Protein AF-A0A9J6H5C5-F1 (afdb_monomer_lite)

Sequence (138 aa):
MIDTFQGLLGCLPQMKLSNFWSVISRPACVLFLNLALDDAPRVLLSITVLEDLTVKVHCQDVQLTTIDGIGVIPHKVNDIRCLTRLLDSVESLHGKVSSKQEDKIEGLLKLALSLLEDASNCELADVERLNAVHFLKE

Structure (mmCIF, N/CA/C/O backbone):
data_AF-A0A9J6H5C5-F1
#
_entry.id   AF-A0A9J6H5C5-F1
#
loop_
_atom_site.group_PDB
_atom_site.id
_atom_site.type_symbol
_atom_site.label_atom_id
_atom_site.label_alt_id
_atom_site.label_comp_id
_atom_site.label_asym_id
_atom_site.label_entity_id
_atom_site.label_seq_id
_atom_site.pdbx_PDB_ins_code
_atom_site.Cartn_x
_atom_site.Cartn_y
_atom_site.Cartn_z
_atom_site.occupancy
_atom_site.B_iso_or_equiv
_atom_site.auth_seq_id
_atom_site.auth_comp_id
_atom_site.auth_asym_id
_atom_site.auth_atom_id
_atom_site.pdbx_PDB_model_num
ATOM 1 N N . MET A 1 1 ? -3.825 -8.128 20.935 1.00 62.50 1 MET A N 1
ATOM 2 C CA . MET A 1 1 ? -5.132 -8.308 20.279 1.00 62.50 1 MET A CA 1
ATOM 3 C C . MET A 1 1 ? -5.812 -6.957 20.327 1.00 62.50 1 MET A C 1
ATOM 5 O O . MET A 1 1 ? -5.696 -6.291 21.350 1.00 62.50 1 MET A O 1
ATOM 9 N N . ILE A 1 2 ? -6.361 -6.503 19.210 1.00 77.00 2 ILE A N 1
ATOM 10 C CA . ILE A 1 2 ? -7.093 -5.245 19.113 1.00 77.00 2 ILE A CA 1
ATOM 11 C C . ILE A 1 2 ? -8.536 -5.625 18.845 1.00 77.00 2 ILE A C 1
ATOM 13 O O . ILE A 1 2 ? -8.865 -6.053 17.743 1.00 77.00 2 ILE A O 1
ATOM 17 N N . ASP A 1 3 ? -9.369 -5.458 19.863 1.00 77.62 3 ASP A N 1
ATOM 18 C CA . ASP A 1 3 ? -10.789 -5.806 19.786 1.00 77.62 3 ASP A CA 1
ATOM 19 C C . ASP A 1 3 ? -11.661 -4.568 19.526 1.00 77.62 3 ASP A C 1
ATOM 21 O O . ASP A 1 3 ? -12.854 -4.683 19.262 1.00 77.62 3 ASP A O 1
ATOM 25 N N . THR A 1 4 ? -11.072 -3.367 19.592 1.00 85.81 4 THR A N 1
ATOM 26 C CA . THR A 1 4 ? -11.766 -2.090 19.390 1.00 85.81 4 THR A CA 1
ATOM 27 C C . THR A 1 4 ? -10.897 -1.085 18.638 1.00 85.81 4 THR A C 1
ATOM 29 O O . THR A 1 4 ? -9.671 -1.079 18.762 1.00 85.81 4 THR A O 1
ATOM 32 N N . PHE A 1 5 ? -11.537 -0.168 17.911 1.00 85.94 5 PHE A N 1
ATOM 33 C CA . PHE A 1 5 ? -10.859 0.935 17.226 1.00 85.94 5 PHE A CA 1
ATOM 34 C C . PHE A 1 5 ? -10.089 1.854 18.187 1.00 85.94 5 PHE A C 1
ATOM 36 O O . PHE A 1 5 ? -8.990 2.300 17.878 1.00 85.94 5 PHE A O 1
ATOM 43 N N . GLN A 1 6 ? -10.600 2.075 19.400 1.00 84.88 6 GLN A N 1
ATOM 44 C CA . GLN A 1 6 ? -9.872 2.829 20.428 1.00 84.88 6 GLN A CA 1
ATOM 45 C C . GLN A 1 6 ? -8.600 2.102 20.882 1.00 84.88 6 GLN A C 1
ATOM 47 O O . GLN A 1 6 ? -7.563 2.735 21.079 1.00 84.88 6 GLN A O 1
ATOM 52 N N . GLY A 1 7 ? -8.645 0.768 20.972 1.00 83.50 7 GLY A N 1
ATOM 53 C CA . GLY A 1 7 ? -7.455 -0.051 21.200 1.00 83.50 7 GLY A CA 1
ATOM 54 C C . GLY A 1 7 ? -6.415 0.114 20.090 1.00 83.50 7 GLY A C 1
ATOM 55 O O . GLY A 1 7 ? -5.229 0.237 20.383 1.00 83.50 7 GLY A O 1
ATOM 56 N N . LEU A 1 8 ? -6.853 0.201 18.827 1.00 85.69 8 LEU A N 1
ATOM 57 C CA . LEU A 1 8 ? -5.968 0.499 17.697 1.00 85.69 8 LEU A CA 1
ATOM 58 C C . LEU A 1 8 ? -5.305 1.869 17.862 1.00 85.69 8 LEU A C 1
ATOM 60 O O . LEU A 1 8 ? -4.081 1.960 17.794 1.00 85.69 8 LEU A O 1
ATOM 64 N N . LEU A 1 9 ? -6.100 2.913 18.114 1.00 86.75 9 LEU A N 1
ATOM 65 C CA . LEU A 1 9 ? -5.606 4.280 18.290 1.00 86.75 9 LEU A CA 1
ATOM 66 C C . LEU A 1 9 ? -4.600 4.386 19.442 1.00 86.75 9 LEU A C 1
ATOM 68 O O . LEU A 1 9 ? -3.598 5.082 19.304 1.00 86.75 9 LEU A O 1
ATOM 72 N N . GLY A 1 10 ? -4.818 3.660 20.543 1.00 84.94 10 GLY A N 1
ATOM 73 C CA . GLY A 1 10 ? -3.878 3.596 21.666 1.00 84.94 10 GLY A CA 1
ATOM 74 C C . GLY A 1 10 ? -2.546 2.911 21.328 1.00 84.94 10 GLY A C 1
ATOM 75 O O . GLY A 1 10 ? -1.521 3.232 21.928 1.00 84.94 10 GLY A O 1
ATOM 76 N N . CYS A 1 11 ? -2.535 2.003 20.349 1.00 85.38 11 CYS A N 1
ATOM 77 C CA . CYS A 1 11 ? -1.327 1.320 19.885 1.00 85.38 11 CYS A CA 1
ATOM 78 C C . CYS A 1 11 ? -0.568 2.086 18.790 1.00 85.38 11 CYS A C 1
ATOM 80 O O . CYS A 1 11 ? 0.633 1.859 18.640 1.00 85.38 11 CYS A O 1
ATOM 82 N N . LEU A 1 12 ? -1.217 2.991 18.044 1.00 84.56 12 LEU A N 1
ATOM 83 C CA . LEU A 1 12 ? -0.576 3.735 16.948 1.00 84.56 12 LEU A CA 1
ATOM 84 C C . LEU A 1 12 ? 0.707 4.474 17.364 1.00 84.56 12 LEU A C 1
ATOM 86 O O . LEU A 1 12 ? 1.699 4.327 16.654 1.00 84.56 12 LEU A O 1
ATOM 90 N N . PRO A 1 13 ? 0.766 5.202 18.503 1.00 83.31 13 PRO A N 1
ATOM 91 C CA . PRO A 1 13 ? 1.986 5.908 18.905 1.00 83.31 13 PRO A CA 1
ATOM 92 C C . PRO A 1 13 ? 3.164 4.973 19.206 1.00 83.31 13 PRO A C 1
ATOM 94 O O . PRO A 1 13 ? 4.310 5.407 19.235 1.00 83.31 13 PRO A O 1
ATOM 97 N N . GLN A 1 14 ? 2.885 3.694 19.467 1.00 82.19 14 GLN A N 1
ATOM 98 C CA . GLN A 1 14 ? 3.893 2.677 19.763 1.00 82.19 14 GLN A CA 1
ATOM 99 C C . GLN A 1 14 ? 4.388 1.970 18.494 1.00 82.19 14 GLN A C 1
ATOM 101 O O . GLN A 1 14 ? 5.392 1.254 18.542 1.00 82.19 14 GLN A O 1
ATOM 106 N N . MET A 1 15 ? 3.704 2.149 17.358 1.00 81.31 15 MET A N 1
ATOM 107 C CA . MET A 1 15 ? 4.157 1.609 16.083 1.00 81.31 15 MET A CA 1
ATOM 108 C C . MET A 1 15 ? 5.364 2.404 15.594 1.00 81.31 15 MET A C 1
ATOM 110 O O . MET A 1 15 ? 5.300 3.615 15.394 1.00 81.31 15 MET A O 1
ATOM 114 N N . LYS A 1 16 ? 6.470 1.704 15.346 1.00 79.88 16 LYS A N 1
ATOM 115 C CA . LYS A 1 16 ? 7.607 2.266 14.618 1.00 79.88 16 LYS A CA 1
ATOM 116 C C . LYS A 1 16 ? 7.285 2.229 13.131 1.00 79.88 16 LYS A C 1
ATOM 118 O O . LYS A 1 16 ? 7.493 1.206 12.491 1.00 79.88 16 LYS A O 1
ATOM 123 N N .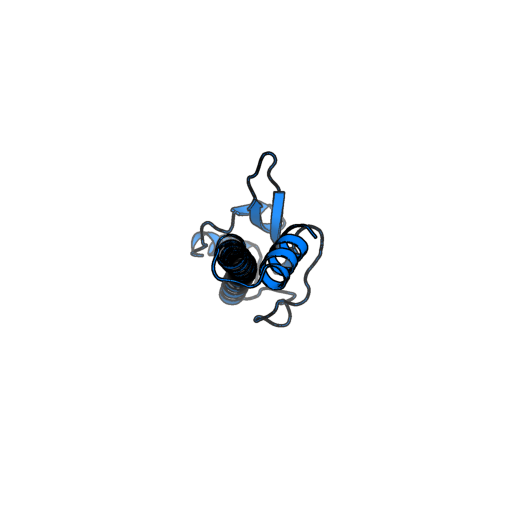 LEU A 1 17 ? 6.725 3.319 12.624 1.00 81.50 17 LEU A N 1
ATOM 124 C CA . LEU A 1 17 ? 6.449 3.494 11.202 1.00 81.50 17 LEU A CA 1
ATOM 125 C C . LEU A 1 17 ? 7.626 4.205 10.536 1.00 81.50 17 LEU A C 1
ATOM 127 O O . LEU A 1 17 ? 8.257 5.076 11.137 1.00 81.50 17 LEU A O 1
ATOM 131 N N . SER A 1 18 ? 7.932 3.811 9.306 1.00 81.94 18 SER A N 1
ATOM 132 C CA . SER A 1 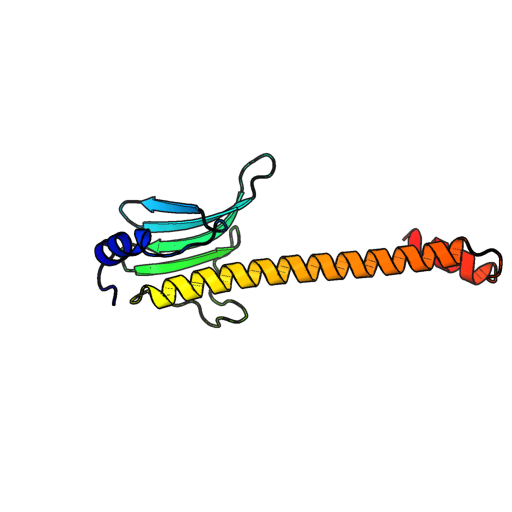18 ? 8.900 4.495 8.454 1.00 81.94 18 SER A CA 1
ATOM 133 C C . SER A 1 18 ? 8.366 5.867 8.021 1.00 81.94 18 SER A C 1
ATOM 135 O O . SER A 1 18 ? 7.161 6.127 8.036 1.00 81.94 18 SER A O 1
ATOM 137 N N . ASN A 1 19 ? 9.261 6.737 7.546 1.00 84.00 19 ASN A N 1
ATOM 138 C CA . ASN A 1 19 ? 8.884 8.031 6.957 1.00 84.00 19 ASN A CA 1
ATOM 139 C C . ASN A 1 19 ? 8.116 7.885 5.627 1.00 84.00 19 ASN A C 1
ATOM 141 O O . ASN A 1 19 ? 7.701 8.882 5.043 1.00 84.00 19 ASN A O 1
ATOM 145 N N . PHE A 1 20 ? 7.932 6.653 5.144 1.00 86.75 20 PHE A N 1
ATOM 146 C CA . PHE A 1 20 ? 7.150 6.331 3.958 1.00 86.75 20 PHE A CA 1
ATOM 147 C C . PHE A 1 20 ? 5.651 6.607 4.148 1.00 86.75 20 PHE A C 1
ATOM 149 O O . PHE A 1 20 ? 4.952 6.916 3.178 1.00 86.75 20 PHE A O 1
ATOM 156 N N . TRP A 1 21 ? 5.161 6.497 5.389 1.00 93.00 21 TRP A N 1
ATOM 157 C CA . TRP A 1 21 ? 3.747 6.618 5.730 1.00 93.00 21 TRP A CA 1
ATOM 158 C C . TRP A 1 21 ? 3.445 7.922 6.468 1.00 93.00 21 TRP A C 1
ATOM 160 O O . TRP A 1 21 ? 3.926 8.174 7.569 1.00 93.00 21 TRP A O 1
ATOM 170 N N . SER A 1 22 ? 2.540 8.712 5.903 1.00 91.88 22 SER A N 1
ATOM 171 C CA . SER A 1 22 ? 1.835 9.781 6.604 1.00 91.88 22 SER A CA 1
ATOM 172 C C . SER A 1 22 ? 0.574 9.218 7.254 1.00 91.88 22 SER A C 1
ATOM 174 O O . SER A 1 22 ? -0.297 8.688 6.562 1.00 91.88 22 SER A O 1
ATOM 176 N N . VAL A 1 23 ? 0.458 9.329 8.579 1.00 93.19 23 VAL A N 1
ATOM 177 C CA . VAL A 1 23 ? -0.692 8.799 9.328 1.00 93.19 23 VAL A CA 1
ATOM 178 C C . VAL A 1 23 ? -1.677 9.911 9.657 1.00 93.19 23 VAL A C 1
ATOM 180 O O . VAL A 1 23 ? -1.310 10.918 10.258 1.00 93.19 23 VAL A O 1
ATOM 183 N N . ILE A 1 24 ? -2.945 9.715 9.300 1.00 92.25 24 ILE A N 1
ATOM 184 C CA . ILE A 1 24 ? -4.038 10.632 9.629 1.00 92.25 24 ILE A CA 1
ATOM 185 C C . ILE A 1 24 ? -5.103 9.867 10.408 1.00 92.25 24 ILE A C 1
ATOM 187 O O . ILE A 1 24 ? -5.771 8.984 9.869 1.00 92.25 24 ILE A O 1
ATOM 191 N N . SER A 1 25 ? -5.303 10.253 11.664 1.00 90.88 25 SER A N 1
ATOM 192 C CA . SER A 1 25 ? -6.380 9.724 12.502 1.00 90.88 25 SER A CA 1
ATOM 193 C C . SER A 1 25 ? -7.633 10.586 12.359 1.00 90.88 25 SER A C 1
ATOM 195 O O . SER A 1 25 ? -7.604 11.800 12.566 1.00 90.88 25 SER A O 1
ATOM 197 N N . ARG A 1 26 ? -8.750 9.953 12.006 1.00 91.69 26 ARG A N 1
ATOM 198 C CA . ARG A 1 26 ? -10.096 10.536 11.947 1.00 91.69 26 ARG A CA 1
ATOM 199 C C . ARG A 1 26 ? -10.995 9.813 12.964 1.00 91.69 26 ARG A C 1
ATOM 201 O O . ARG A 1 26 ? -10.667 8.703 13.377 1.00 91.69 26 ARG A O 1
ATOM 208 N N . PRO A 1 27 ? -12.156 10.382 13.333 1.00 87.25 27 PRO A N 1
ATOM 209 C CA . PRO A 1 27 ? -13.063 9.743 14.291 1.00 87.25 27 PRO A CA 1
ATOM 210 C C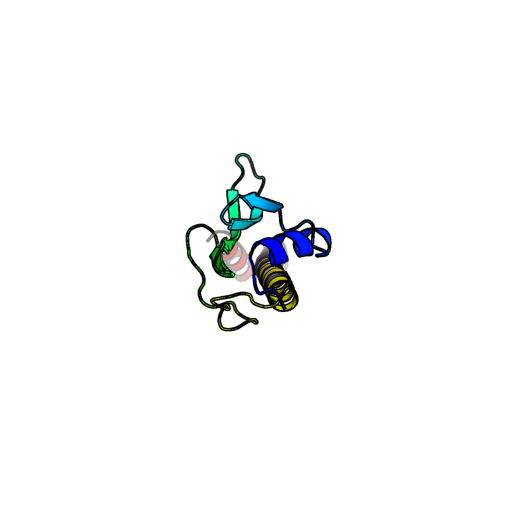 . PRO A 1 27 ? -13.509 8.321 13.911 1.00 87.25 27 PRO A C 1
ATOM 212 O O . PRO A 1 27 ? -13.671 7.496 14.798 1.00 87.25 27 PRO A O 1
ATOM 215 N N . ALA A 1 28 ? -13.667 8.032 12.613 1.00 90.62 28 ALA A N 1
ATOM 216 C CA . ALA A 1 28 ? -14.185 6.751 12.112 1.00 90.62 28 ALA A CA 1
ATOM 217 C C . ALA A 1 28 ? -13.155 5.915 11.326 1.00 90.62 28 ALA A C 1
ATOM 219 O O . ALA A 1 28 ? -13.489 4.849 10.804 1.00 90.62 28 ALA A O 1
ATOM 220 N N . CYS A 1 29 ? -11.922 6.405 11.165 1.00 93.25 29 CYS A N 1
ATOM 221 C CA . CYS A 1 29 ? -10.883 5.674 10.445 1.00 93.25 29 CYS A CA 1
ATOM 222 C C . CYS A 1 29 ? -9.471 6.186 10.738 1.00 93.25 29 CYS A C 1
ATOM 224 O O . CYS A 1 29 ? -9.264 7.326 11.151 1.00 93.25 29 CYS A O 1
ATOM 226 N N . VAL A 1 30 ? -8.488 5.336 10.473 1.00 94.38 30 VAL A N 1
ATOM 227 C CA . VAL A 1 30 ? -7.070 5.686 10.425 1.00 94.38 30 VAL A CA 1
ATOM 228 C C . VAL A 1 30 ? -6.597 5.486 8.997 1.00 94.38 30 VAL A C 1
ATOM 230 O O . VAL A 1 30 ? -6.852 4.446 8.390 1.00 94.38 30 VAL A O 1
ATOM 233 N N . LEU A 1 31 ? -5.917 6.490 8.462 1.00 94.62 31 LEU A N 1
ATOM 234 C CA . LEU A 1 31 ? -5.361 6.486 7.118 1.00 94.62 31 LEU A CA 1
ATOM 235 C C . LEU A 1 31 ? -3.840 6.431 7.219 1.00 94.62 31 LEU A C 1
ATOM 237 O O . LEU A 1 31 ? -3.244 7.245 7.918 1.00 94.62 31 LEU A O 1
ATOM 241 N N . PHE A 1 32 ? -3.226 5.516 6.484 1.00 95.31 32 PHE A N 1
ATOM 242 C CA . PHE A 1 32 ? -1.794 5.467 6.224 1.00 95.31 32 PHE A CA 1
ATOM 243 C C . PHE A 1 32 ? -1.602 5.806 4.753 1.00 95.31 32 PHE A C 1
ATOM 245 O O . PHE A 1 32 ? -2.102 5.088 3.889 1.00 95.31 32 PHE A O 1
ATOM 252 N N . LEU A 1 33 ? -0.939 6.919 4.462 1.00 93.75 33 LEU A N 1
ATOM 253 C CA . LEU A 1 33 ? -0.830 7.474 3.118 1.00 93.75 33 LEU A CA 1
ATOM 254 C C . LEU A 1 33 ? 0.633 7.566 2.703 1.00 93.75 33 LEU A C 1
ATOM 256 O O . LEU A 1 33 ? 1.446 8.125 3.432 1.00 93.75 33 LEU A O 1
ATOM 260 N N . ASN A 1 34 ? 0.949 7.077 1.513 1.00 92.62 34 ASN A N 1
ATOM 261 C CA . ASN A 1 34 ? 2.186 7.417 0.833 1.00 92.62 34 ASN A CA 1
ATOM 262 C C . ASN A 1 34 ? 1.903 8.557 -0.150 1.00 92.62 34 ASN A C 1
ATOM 264 O O . ASN A 1 34 ? 1.049 8.427 -1.035 1.00 92.62 34 ASN A O 1
ATOM 268 N N . LEU A 1 35 ? 2.588 9.682 0.049 1.00 88.69 35 LEU A N 1
ATOM 269 C CA . LEU A 1 35 ? 2.391 10.908 -0.714 1.00 88.69 35 LEU A CA 1
ATOM 270 C C . LEU A 1 35 ? 3.599 11.154 -1.619 1.00 88.69 35 LEU A C 1
ATOM 272 O O . LEU A 1 35 ? 4.719 11.264 -1.128 1.00 88.69 35 LEU A O 1
ATOM 276 N N . ALA A 1 36 ? 3.358 11.292 -2.921 1.00 86.31 36 ALA A N 1
ATOM 277 C CA . ALA A 1 36 ? 4.319 11.879 -3.847 1.00 86.31 36 ALA A CA 1
ATOM 278 C C . ALA A 1 36 ? 4.157 13.399 -3.817 1.00 86.31 36 ALA A C 1
ATOM 280 O O . ALA A 1 36 ? 3.048 13.907 -4.003 1.00 86.31 36 ALA A O 1
ATOM 281 N N . LEU A 1 37 ? 5.247 14.115 -3.556 1.00 81.31 37 LEU A N 1
ATOM 282 C CA . LEU A 1 37 ? 5.256 15.566 -3.352 1.00 81.31 37 LEU A CA 1
ATOM 283 C C . LEU A 1 37 ? 5.832 16.312 -4.567 1.00 81.31 37 LEU A C 1
ATOM 285 O O . LEU A 1 37 ? 6.623 17.238 -4.403 1.00 81.31 37 LEU A O 1
ATOM 289 N N . ASP A 1 38 ? 5.426 15.922 -5.776 1.00 82.06 38 ASP A N 1
ATOM 290 C CA . ASP A 1 38 ? 5.871 16.557 -7.021 1.00 82.06 38 ASP A CA 1
ATOM 291 C C . ASP A 1 38 ? 4.836 17.584 -7.504 1.00 82.06 38 ASP A C 1
ATOM 293 O O . ASP A 1 38 ? 3.761 17.196 -7.960 1.00 82.06 38 ASP A O 1
ATOM 297 N N . ASP A 1 39 ? 5.166 18.881 -7.421 1.00 79.44 39 ASP A N 1
ATOM 298 C CA . ASP A 1 39 ? 4.340 20.053 -7.797 1.00 79.44 39 ASP A CA 1
ATOM 299 C C . ASP A 1 39 ? 2.977 20.141 -7.065 1.00 79.44 39 ASP A C 1
ATOM 301 O O . ASP A 1 39 ? 2.772 21.007 -6.213 1.00 79.44 39 ASP A O 1
ATOM 305 N N . ALA A 1 40 ? 2.074 19.186 -7.308 1.00 84.00 40 ALA A N 1
ATOM 306 C CA . ALA A 1 40 ? 0.833 18.964 -6.571 1.00 84.00 40 ALA A CA 1
ATOM 307 C C . ALA A 1 40 ? 0.862 17.595 -5.852 1.00 84.00 40 ALA A C 1
ATOM 309 O O . ALA A 1 40 ? 1.033 16.573 -6.521 1.00 84.00 40 ALA A O 1
ATOM 310 N N . PRO A 1 41 ? 0.627 17.527 -4.523 1.00 85.50 41 PRO A N 1
ATOM 311 C CA . PRO A 1 41 ? 0.672 16.273 -3.774 1.00 85.50 41 PRO A CA 1
ATOM 312 C C . PRO A 1 41 ? -0.319 15.231 -4.296 1.00 85.50 41 PRO A C 1
ATOM 314 O O . PRO A 1 41 ? -1.506 15.522 -4.466 1.00 85.50 41 PRO A O 1
ATOM 317 N N . ARG A 1 42 ? 0.145 13.994 -4.489 1.00 88.25 42 ARG A N 1
ATOM 318 C CA . ARG A 1 42 ? -0.694 12.863 -4.917 1.00 88.25 42 ARG A CA 1
ATOM 319 C C . ARG A 1 42 ? -0.539 11.680 -3.977 1.00 88.25 42 ARG A C 1
ATOM 321 O O . ARG A 1 42 ? 0.552 11.404 -3.487 1.00 88.25 42 ARG A O 1
ATOM 328 N N . VAL A 1 43 ? -1.633 10.958 -3.756 1.00 89.62 43 VAL A N 1
ATOM 329 C CA . VAL A 1 43 ? -1.623 9.708 -2.989 1.00 89.62 43 VAL A CA 1
ATOM 330 C C . VAL A 1 43 ? -1.260 8.569 -3.935 1.00 89.62 43 VAL A C 1
ATOM 332 O O . VAL A 1 43 ? -2.028 8.250 -4.840 1.00 89.62 43 VAL A O 1
ATOM 335 N N . LEU A 1 44 ? -0.097 7.952 -3.731 1.00 88.88 44 LEU A N 1
ATOM 336 C CA . LEU A 1 44 ? 0.310 6.779 -4.508 1.00 88.88 44 LEU A CA 1
ATOM 337 C C . LEU A 1 44 ? -0.255 5.496 -3.908 1.00 88.88 44 LEU A C 1
ATOM 339 O O . LEU A 1 44 ? -0.789 4.654 -4.623 1.00 88.88 44 LEU A O 1
ATOM 343 N N . LEU A 1 45 ? -0.157 5.356 -2.588 1.00 91.44 45 LEU A N 1
ATOM 344 C CA . LEU A 1 45 ? -0.660 4.204 -1.847 1.00 91.44 45 LEU A CA 1
ATOM 345 C C . LEU A 1 45 ? -1.422 4.684 -0.621 1.00 91.44 45 LEU A C 1
ATOM 347 O O . LEU A 1 45 ? -1.024 5.643 0.042 1.00 91.44 45 LEU A O 1
ATOM 351 N N . SER A 1 46 ? -2.507 3.991 -0.297 1.00 93.75 46 SER A N 1
ATOM 352 C CA . SER A 1 46 ? -3.229 4.226 0.944 1.00 93.75 46 SER A CA 1
ATOM 353 C C . SER A 1 46 ? -3.664 2.925 1.596 1.00 93.75 46 SER A C 1
ATOM 355 O O . SER A 1 46 ? -4.121 1.997 0.931 1.00 93.75 46 SER A O 1
ATOM 357 N N . ILE A 1 47 ? -3.555 2.870 2.918 1.00 94.00 47 ILE A N 1
ATOM 358 C CA . ILE A 1 47 ? -4.174 1.842 3.747 1.00 94.00 47 ILE A CA 1
ATOM 359 C C . ILE A 1 47 ? -5.131 2.545 4.692 1.00 94.00 47 ILE A C 1
ATOM 361 O O . ILE A 1 47 ? -4.746 3.437 5.438 1.00 94.00 47 ILE A O 1
ATOM 365 N N . THR A 1 48 ? -6.395 2.158 4.651 1.00 94.94 48 THR A N 1
ATOM 366 C CA . THR A 1 48 ? -7.433 2.675 5.539 1.00 94.94 48 THR A CA 1
ATOM 367 C C . THR A 1 48 ? -7.855 1.572 6.484 1.00 94.94 48 THR A C 1
ATOM 369 O O . THR A 1 48 ? -8.241 0.498 6.027 1.00 94.94 48 THR A O 1
ATOM 372 N N . VAL A 1 49 ? -7.823 1.848 7.783 1.00 94.50 49 VAL A N 1
ATOM 373 C CA . VAL A 1 49 ? -8.441 1.007 8.808 1.00 94.50 49 VAL A CA 1
ATOM 374 C C . VAL A 1 49 ? -9.681 1.726 9.316 1.00 94.50 49 VAL A C 1
ATOM 376 O O . VAL A 1 49 ? -9.584 2.826 9.856 1.00 94.50 49 VAL A O 1
ATOM 379 N N . LEU A 1 50 ? -10.847 1.138 9.090 1.00 93.88 50 LEU A N 1
ATOM 380 C CA . LEU A 1 50 ? -12.139 1.676 9.507 1.00 93.88 50 LEU A CA 1
ATOM 381 C C . LEU A 1 50 ? -12.419 1.354 10.984 1.00 93.88 50 LEU A C 1
ATOM 383 O O . LEU A 1 50 ? -11.734 0.540 11.605 1.00 93.88 50 LEU A O 1
ATOM 387 N N . GLU A 1 51 ? -13.444 1.992 11.545 1.00 93.06 51 GLU A N 1
ATOM 388 C CA . GLU A 1 51 ? -13.877 1.800 12.935 1.00 93.06 51 GLU A CA 1
ATOM 389 C C . GLU A 1 51 ? -14.233 0.340 13.272 1.00 93.06 51 GLU A C 1
ATOM 391 O O . GLU A 1 51 ? -13.958 -0.145 14.366 1.00 93.06 51 GLU A O 1
ATOM 396 N N . ASP A 1 52 ? -14.774 -0.408 12.313 1.00 91.94 52 ASP A N 1
ATOM 397 C CA . ASP A 1 52 ? -15.091 -1.836 12.450 1.00 91.94 52 ASP A CA 1
ATOM 398 C C . ASP A 1 52 ? -13.868 -2.764 12.280 1.00 91.94 52 ASP A C 1
ATOM 400 O O . ASP A 1 52 ? -14.022 -3.990 12.157 1.00 91.94 52 ASP A O 1
ATOM 404 N N . LEU A 1 53 ? -12.672 -2.162 12.268 1.00 89.69 53 LEU A N 1
ATOM 405 C CA . LEU A 1 53 ? -11.357 -2.751 12.019 1.00 89.69 53 LEU A CA 1
ATOM 406 C C . LEU A 1 53 ? -11.173 -3.300 10.602 1.00 89.69 53 LEU A C 1
ATOM 408 O O . LEU A 1 53 ? -10.197 -4.011 10.341 1.00 89.69 53 LEU A O 1
ATOM 412 N N . THR A 1 54 ? -12.079 -2.969 9.679 1.00 92.94 54 THR A N 1
ATOM 413 C CA . THR A 1 54 ? -11.956 -3.355 8.275 1.00 92.94 54 THR A CA 1
ATOM 414 C C . THR A 1 54 ? -10.806 -2.609 7.620 1.00 92.94 54 THR A C 1
ATOM 416 O O . THR A 1 54 ? -10.654 -1.397 7.791 1.00 92.94 54 THR A O 1
ATOM 419 N N . VAL A 1 55 ? -10.007 -3.330 6.836 1.00 93.19 55 VAL A N 1
ATOM 420 C CA . VAL A 1 55 ? -8.852 -2.770 6.137 1.00 93.19 55 VAL A CA 1
ATOM 421 C C . VAL A 1 55 ? -9.102 -2.697 4.646 1.00 93.19 55 VAL A C 1
ATOM 423 O O . VAL A 1 55 ? -9.551 -3.651 4.012 1.00 93.19 55 VAL A O 1
ATOM 426 N N . LYS A 1 56 ? -8.787 -1.537 4.078 1.00 93.06 56 LYS A N 1
ATOM 427 C CA . LYS A 1 56 ? -8.806 -1.299 2.640 1.00 93.06 56 LYS A CA 1
ATOM 428 C C . LYS A 1 56 ? -7.454 -0.782 2.208 1.00 93.06 56 LYS A C 1
ATOM 430 O O . LYS A 1 56 ? -6.959 0.181 2.783 1.00 93.06 56 LYS A O 1
ATOM 435 N N . VAL A 1 57 ? -6.887 -1.392 1.180 1.00 91.88 57 VAL A N 1
ATOM 436 C CA . VAL A 1 57 ? -5.638 -0.938 0.576 1.00 91.88 57 VAL A CA 1
ATOM 437 C C . VAL A 1 57 ? -5.940 -0.459 -0.831 1.00 91.88 57 VAL A C 1
ATOM 439 O O . VAL A 1 57 ? -6.639 -1.151 -1.567 1.00 91.88 57 VAL A O 1
ATOM 442 N N . HIS A 1 58 ? -5.423 0.704 -1.201 1.00 90.19 58 HIS A N 1
ATOM 443 C CA . HIS A 1 58 ? -5.521 1.229 -2.555 1.00 90.19 58 HIS A CA 1
ATOM 444 C C . HIS A 1 58 ? -4.141 1.600 -3.081 1.00 90.19 58 HIS A C 1
ATOM 446 O O . HIS A 1 58 ? -3.295 2.105 -2.340 1.00 90.19 58 HIS A O 1
ATOM 452 N N . CYS A 1 59 ? -3.950 1.368 -4.374 1.00 87.06 59 CYS A N 1
ATOM 453 C CA . CYS A 1 59 ? -2.882 1.951 -5.167 1.00 87.06 59 CYS A CA 1
ATOM 454 C C . CYS A 1 59 ? -3.532 2.951 -6.116 1.00 87.06 59 CYS A C 1
ATOM 456 O O . CYS A 1 59 ? -4.313 2.555 -6.982 1.00 87.06 59 CYS A O 1
ATOM 458 N N . GLN A 1 60 ? -3.255 4.238 -5.902 1.00 85.44 60 GLN A N 1
ATOM 459 C CA . GLN A 1 60 ? -3.964 5.344 -6.541 1.00 85.44 60 GLN A CA 1
ATOM 460 C C . GLN A 1 60 ? -5.485 5.151 -6.379 1.00 85.44 60 GLN A C 1
ATOM 462 O O . GLN A 1 60 ? -5.969 5.036 -5.251 1.00 85.44 60 GLN A O 1
ATOM 467 N N . ASP A 1 61 ? -6.220 5.037 -7.484 1.00 83.31 61 ASP A N 1
ATOM 468 C CA . ASP A 1 61 ? -7.678 4.891 -7.495 1.00 83.31 61 ASP A CA 1
ATOM 469 C C . ASP A 1 61 ? -8.155 3.427 -7.464 1.00 83.31 61 ASP A C 1
ATOM 471 O O . ASP A 1 61 ? -9.356 3.154 -7.459 1.00 83.31 61 ASP A O 1
ATOM 475 N N . VAL A 1 62 ? -7.234 2.457 -7.443 1.00 84.62 62 VAL A N 1
ATOM 476 C CA . VAL A 1 62 ? -7.559 1.028 -7.526 1.00 84.62 62 VAL A CA 1
ATOM 477 C C . VAL A 1 62 ? -7.474 0.379 -6.151 1.00 84.62 62 VAL A C 1
ATOM 479 O O . VAL A 1 62 ? -6.423 0.382 -5.509 1.00 84.62 62 VAL A O 1
ATOM 482 N N . GLN A 1 63 ? -8.571 -0.243 -5.712 1.00 88.94 63 GLN A N 1
ATOM 483 C CA . GLN A 1 63 ? -8.572 -1.059 -4.501 1.00 88.94 63 GLN A CA 1
ATOM 484 C C . GLN A 1 63 ? -7.849 -2.387 -4.750 1.00 88.94 63 GLN A C 1
ATOM 486 O O . GLN A 1 63 ? -8.209 -3.152 -5.643 1.00 88.94 63 GLN A O 1
ATOM 491 N N . LEU A 1 64 ? -6.853 -2.681 -3.920 1.00 86.06 64 LEU A N 1
ATOM 492 C CA . LEU A 1 64 ? -6.124 -3.940 -3.952 1.00 86.06 64 LEU A CA 1
ATOM 493 C C . LEU A 1 64 ? -6.829 -4.976 -3.070 1.00 86.06 64 LEU A C 1
ATOM 495 O O . LEU A 1 64 ? -7.252 -4.684 -1.951 1.00 86.06 64 LEU A O 1
ATOM 499 N N . THR A 1 65 ? -6.925 -6.206 -3.566 1.00 83.94 65 THR A N 1
ATOM 500 C CA . THR A 1 65 ? -7.401 -7.380 -2.807 1.00 83.94 65 THR A CA 1
ATOM 501 C C . THR A 1 65 ? -6.271 -8.353 -2.487 1.00 83.94 65 THR A C 1
ATOM 503 O O . THR A 1 65 ? -6.356 -9.139 -1.543 1.00 83.94 65 THR A O 1
ATOM 506 N N . THR A 1 66 ? -5.197 -8.291 -3.268 1.00 80.94 66 THR A N 1
ATOM 507 C CA . THR A 1 66 ? -4.012 -9.136 -3.153 1.00 80.94 66 THR A CA 1
ATOM 508 C C . THR A 1 66 ? -2.765 -8.306 -3.400 1.00 80.94 66 THR A C 1
ATOM 510 O O . THR A 1 66 ? -2.795 -7.357 -4.183 1.00 80.94 66 THR A O 1
ATOM 513 N N . ILE A 1 67 ? -1.670 -8.677 -2.747 1.00 74.00 67 ILE A N 1
ATOM 514 C CA . ILE A 1 67 ? -0.364 -8.037 -2.908 1.00 74.00 67 ILE A CA 1
ATOM 515 C C . ILE A 1 67 ? 0.680 -9.137 -3.071 1.00 74.00 67 ILE A C 1
ATOM 517 O O . ILE A 1 67 ? 0.749 -10.057 -2.249 1.00 74.00 67 ILE A O 1
ATOM 521 N N . ASP A 1 68 ? 1.501 -9.038 -4.115 1.00 67.56 68 ASP A N 1
ATOM 522 C CA . ASP A 1 68 ? 2.600 -9.974 -4.350 1.00 67.56 68 ASP A CA 1
ATOM 523 C C . ASP A 1 68 ? 3.541 -10.025 -3.138 1.00 67.56 68 ASP A C 1
ATOM 525 O O . ASP A 1 68 ? 4.051 -9.009 -2.669 1.00 67.56 68 ASP A O 1
ATOM 529 N N . GLY A 1 69 ? 3.761 -11.232 -2.609 1.00 63.81 69 GLY A N 1
ATOM 530 C CA . GLY A 1 69 ? 4.560 -11.477 -1.403 1.00 63.81 69 GLY A CA 1
ATOM 531 C C . GLY A 1 69 ? 3.778 -11.476 -0.081 1.00 63.81 69 GLY A C 1
ATOM 532 O O . GLY A 1 69 ? 4.268 -12.048 0.888 1.00 63.81 69 GLY A O 1
ATOM 533 N N . ILE A 1 70 ? 2.562 -10.917 -0.040 1.00 66.50 70 ILE A N 1
ATOM 534 C CA . ILE A 1 70 ? 1.659 -10.965 1.133 1.00 66.50 70 ILE A CA 1
ATOM 535 C C . ILE A 1 70 ? 0.524 -11.971 0.909 1.00 66.50 70 ILE A C 1
ATOM 537 O O . ILE A 1 70 ? 0.035 -12.588 1.854 1.00 66.50 70 ILE A O 1
ATOM 541 N N . GLY A 1 71 ? 0.103 -12.154 -0.345 1.00 73.19 71 GLY A N 1
ATOM 542 C CA . GLY A 1 71 ? -1.088 -12.922 -0.690 1.00 73.19 71 GLY A CA 1
ATOM 543 C C . GLY A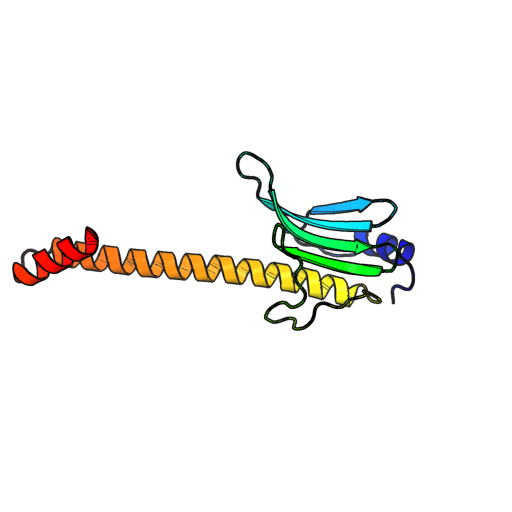 1 71 ? -2.353 -12.078 -0.534 1.00 73.19 71 GLY A C 1
ATOM 544 O O . GLY A 1 71 ? -2.419 -10.958 -1.041 1.00 73.19 71 GLY A O 1
ATOM 545 N N . VAL A 1 72 ? -3.373 -12.623 0.132 1.00 81.19 72 VAL A N 1
ATOM 546 C CA . VAL A 1 72 ? -4.675 -11.962 0.323 1.00 81.19 72 VAL A CA 1
ATOM 547 C C . VAL A 1 72 ? -4.577 -10.908 1.423 1.00 81.19 72 VAL A C 1
ATOM 549 O O . VAL A 1 72 ? -4.124 -11.196 2.531 1.00 81.19 72 VAL A O 1
ATOM 552 N N . ILE A 1 73 ? -5.034 -9.690 1.128 1.00 85.00 73 ILE A N 1
ATOM 553 C CA . ILE A 1 73 ? -5.087 -8.613 2.117 1.00 85.00 73 ILE A CA 1
ATOM 554 C C . ILE A 1 73 ? -6.132 -8.979 3.178 1.00 85.00 73 ILE A C 1
ATOM 556 O O . ILE A 1 73 ? -7.267 -9.315 2.826 1.00 85.00 73 ILE A O 1
ATOM 560 N N . PRO A 1 74 ? -5.787 -8.924 4.476 1.00 84.75 74 PRO A N 1
ATOM 561 C CA . PRO A 1 74 ? -6.736 -9.250 5.524 1.00 84.75 74 PRO A CA 1
ATOM 562 C C . PRO A 1 74 ? -7.904 -8.265 5.493 1.00 84.75 74 PRO A C 1
ATOM 564 O O . PRO A 1 74 ? -7.709 -7.053 5.511 1.00 84.75 74 PRO A O 1
ATOM 567 N N . HIS A 1 75 ? -9.127 -8.795 5.489 1.00 86.44 75 HIS A N 1
ATOM 568 C CA . HIS A 1 75 ? -10.322 -7.956 5.501 1.00 86.44 75 HIS A CA 1
ATOM 569 C C . HIS A 1 75 ? -10.465 -7.180 6.816 1.00 86.44 75 HIS A C 1
ATOM 571 O O . HIS A 1 75 ? -10.963 -6.062 6.806 1.00 86.44 75 HIS A O 1
ATOM 577 N N . LYS A 1 76 ? -9.998 -7.751 7.935 1.00 89.06 76 LYS A N 1
ATOM 578 C CA . LYS A 1 76 ? -9.990 -7.117 9.258 1.00 89.06 76 LYS A CA 1
ATOM 579 C C . LYS A 1 76 ? -8.636 -7.241 9.939 1.00 89.06 76 LYS A C 1
ATOM 581 O O . LYS A 1 76 ? -7.942 -8.246 9.775 1.00 89.06 76 LYS A O 1
ATOM 586 N N . VAL A 1 77 ? -8.285 -6.236 10.734 1.00 85.81 77 VAL A N 1
ATOM 587 C CA . VAL A 1 77 ? -7.082 -6.234 11.569 1.00 85.81 77 VAL A CA 1
ATOM 588 C C . VAL A 1 77 ? -7.473 -6.388 13.030 1.00 85.81 77 VAL A C 1
ATOM 590 O O . VAL A 1 77 ? -7.990 -5.472 13.656 1.00 85.81 77 VAL A O 1
ATOM 593 N N . ASN A 1 78 ? -7.141 -7.551 13.582 1.00 84.69 78 ASN A N 1
ATOM 594 C CA . ASN A 1 78 ? -7.418 -7.900 14.979 1.00 84.69 78 ASN A CA 1
ATOM 595 C C . ASN A 1 78 ? -6.120 -7.889 15.815 1.00 84.69 78 ASN A C 1
ATOM 597 O O . ASN A 1 78 ? -6.097 -8.203 17.006 1.00 84.69 78 ASN A O 1
ATOM 601 N N . ASP A 1 79 ? -4.991 -7.589 15.171 1.00 84.62 79 ASP A N 1
ATOM 602 C CA . ASP A 1 79 ? -3.659 -7.590 15.762 1.00 84.62 79 ASP A CA 1
ATOM 603 C C . ASP A 1 79 ? -2.814 -6.491 15.117 1.00 84.62 79 ASP A C 1
ATOM 605 O O . ASP A 1 79 ? -2.661 -6.443 13.895 1.00 84.62 79 ASP A O 1
ATOM 609 N N . ILE A 1 80 ? -2.215 -5.642 15.952 1.00 85.69 80 ILE A N 1
ATOM 610 C CA . ILE A 1 80 ? -1.315 -4.575 15.513 1.00 85.69 80 ILE A CA 1
ATOM 611 C C . ILE A 1 80 ? -0.156 -5.123 14.681 1.00 85.69 80 ILE A C 1
ATOM 613 O O . ILE A 1 80 ? 0.250 -4.504 13.706 1.00 85.69 80 ILE A O 1
ATOM 617 N N . ARG A 1 81 ? 0.325 -6.332 15.002 1.00 85.25 81 ARG A N 1
ATOM 618 C CA . ARG A 1 81 ? 1.420 -6.989 14.279 1.00 85.25 81 ARG A CA 1
ATOM 619 C C . ARG A 1 81 ? 1.025 -7.324 12.846 1.00 85.25 81 ARG A C 1
ATOM 621 O O . ARG A 1 81 ? 1.874 -7.284 11.962 1.00 85.25 81 ARG A O 1
ATOM 628 N N . CYS A 1 82 ? -0.245 -7.652 12.604 1.00 86.25 82 CYS A N 1
ATOM 629 C CA . CYS A 1 82 ? -0.758 -7.874 11.253 1.00 86.25 82 CYS A CA 1
ATOM 630 C C . CYS A 1 82 ? -0.783 -6.566 10.459 1.00 86.25 82 CYS A C 1
ATOM 632 O O . CYS A 1 82 ? -0.400 -6.571 9.293 1.00 86.25 82 CYS A O 1
ATOM 634 N N . LEU A 1 83 ? -1.167 -5.456 11.095 1.00 88.31 83 LEU A N 1
ATOM 635 C CA . LEU A 1 83 ? -1.141 -4.138 10.462 1.00 88.31 83 LEU A CA 1
ATOM 636 C C . LEU A 1 83 ? 0.283 -3.682 10.143 1.00 88.31 83 LEU A C 1
ATOM 638 O O . LEU A 1 83 ? 0.530 -3.257 9.021 1.00 88.31 83 LEU A O 1
ATOM 642 N N . THR A 1 84 ? 1.221 -3.822 11.086 1.00 88.62 84 THR A N 1
ATOM 643 C CA . THR A 1 84 ? 2.638 -3.500 10.854 1.00 88.62 84 THR A CA 1
ATOM 644 C C . THR A 1 84 ? 3.187 -4.301 9.679 1.00 88.62 84 THR A C 1
ATOM 646 O O . THR A 1 84 ? 3.696 -3.718 8.734 1.00 88.62 84 THR A O 1
ATOM 649 N N . ARG A 1 85 ? 2.982 -5.627 9.664 1.00 87.31 85 ARG A N 1
ATOM 650 C CA . ARG A 1 85 ? 3.438 -6.472 8.548 1.00 87.31 85 ARG A CA 1
ATOM 651 C C . ARG A 1 85 ? 2.820 -6.074 7.212 1.00 87.31 85 ARG A C 1
ATOM 653 O O . ARG A 1 85 ? 3.508 -6.142 6.199 1.00 87.31 85 ARG A O 1
ATOM 660 N N . LEU A 1 86 ? 1.538 -5.700 7.194 1.00 88.69 86 LEU A N 1
ATOM 661 C CA . LEU A 1 86 ? 0.872 -5.237 5.979 1.00 88.69 86 LEU A CA 1
ATOM 662 C C . LEU A 1 86 ? 1.519 -3.945 5.465 1.00 88.69 86 LEU A C 1
ATOM 664 O O . LEU A 1 86 ? 1.849 -3.873 4.285 1.00 88.69 86 LEU A O 1
ATOM 668 N N . LEU A 1 87 ? 1.741 -2.968 6.348 1.00 90.25 87 LEU A N 1
ATOM 669 C CA . LEU A 1 87 ? 2.402 -1.702 6.020 1.00 90.25 87 LEU A CA 1
ATOM 670 C C . LEU A 1 87 ? 3.826 -1.927 5.495 1.00 90.25 87 LEU A C 1
ATOM 672 O O . LEU A 1 87 ? 4.144 -1.449 4.408 1.00 90.25 87 LEU A O 1
ATOM 676 N N . ASP A 1 88 ? 4.635 -2.719 6.205 1.00 88.75 88 ASP A N 1
ATOM 677 C CA . ASP A 1 88 ? 6.020 -3.036 5.825 1.00 88.75 88 ASP A CA 1
ATOM 678 C C . ASP A 1 88 ? 6.089 -3.723 4.457 1.00 88.75 88 ASP A C 1
ATOM 680 O O . ASP A 1 88 ? 6.968 -3.468 3.634 1.00 88.75 88 ASP A O 1
ATOM 684 N N . SER A 1 89 ? 5.146 -4.623 4.195 1.00 86.44 89 SER A N 1
ATOM 685 C CA . SER A 1 89 ? 5.144 -5.392 2.958 1.00 86.44 89 SER A CA 1
ATOM 686 C C . SER A 1 89 ? 4.655 -4.565 1.765 1.00 86.44 89 SER A C 1
ATOM 688 O O . SER A 1 89 ? 5.169 -4.734 0.660 1.00 86.44 89 SER A O 1
ATOM 690 N N . VAL A 1 90 ? 3.698 -3.652 1.973 1.00 87.00 90 VAL A N 1
ATOM 691 C CA . VAL A 1 90 ? 3.264 -2.686 0.948 1.00 87.00 90 VAL A CA 1
ATOM 692 C C . VAL A 1 90 ? 4.402 -1.718 0.612 1.00 87.00 90 VAL A C 1
ATOM 694 O O . VAL A 1 90 ? 4.661 -1.461 -0.562 1.00 87.00 90 VAL A O 1
ATOM 697 N N . GLU A 1 91 ? 5.127 -1.239 1.623 1.00 87.81 91 GLU A N 1
ATOM 698 C CA . GLU A 1 91 ? 6.330 -0.420 1.443 1.00 87.81 91 GLU A CA 1
ATOM 699 C C . GLU A 1 91 ? 7.425 -1.186 0.678 1.00 87.81 91 GLU A C 1
ATOM 701 O O . GLU A 1 91 ? 7.969 -0.687 -0.309 1.00 87.81 91 GLU A O 1
ATOM 706 N N . SER A 1 92 ? 7.697 -2.440 1.056 1.00 83.06 92 SER A N 1
ATOM 707 C CA . SER A 1 92 ? 8.673 -3.290 0.361 1.00 83.06 92 SER A CA 1
ATOM 708 C C . SER A 1 92 ? 8.302 -3.544 -1.102 1.00 83.06 92 SER A C 1
ATOM 710 O O . SER A 1 92 ? 9.187 -3.580 -1.962 1.00 83.06 92 SER A O 1
ATOM 712 N N . LEU A 1 93 ? 7.009 -3.705 -1.413 1.00 77.44 93 LEU A N 1
ATOM 713 C CA . LEU A 1 93 ? 6.554 -3.836 -2.796 1.00 77.44 93 LEU A CA 1
ATOM 714 C C . LEU A 1 93 ? 6.887 -2.576 -3.598 1.00 77.44 93 LEU A C 1
ATOM 716 O O . LEU A 1 93 ? 7.431 -2.694 -4.695 1.00 77.44 93 LEU A O 1
ATOM 720 N N . HIS A 1 94 ? 6.600 -1.393 -3.053 1.00 76.12 94 HIS A N 1
ATOM 721 C CA . HIS A 1 94 ? 6.913 -0.135 -3.724 1.00 76.12 94 HIS A CA 1
ATOM 722 C C . HIS A 1 94 ? 8.416 -0.013 -4.019 1.00 76.12 94 HIS A C 1
ATOM 724 O O . HIS A 1 94 ? 8.796 0.272 -5.154 1.00 76.12 94 HIS A O 1
ATOM 730 N N . GLY A 1 95 ? 9.271 -0.352 -3.045 1.00 68.25 95 GLY A N 1
ATOM 731 C CA . GLY A 1 95 ? 10.725 -0.375 -3.235 1.00 68.25 95 GLY A CA 1
ATOM 732 C C . GLY A 1 95 ? 11.182 -1.324 -4.351 1.00 68.25 95 GLY A C 1
ATOM 733 O O . GLY A 1 95 ? 12.018 -0.952 -5.169 1.00 68.25 95 GLY A O 1
ATOM 734 N N . LYS A 1 96 ? 10.592 -2.525 -4.450 1.00 65.44 96 LYS A N 1
ATOM 735 C CA . LYS A 1 96 ? 10.906 -3.497 -5.518 1.00 65.44 96 LYS A CA 1
ATOM 736 C C . LYS A 1 96 ? 10.430 -3.056 -6.901 1.00 65.44 96 LYS A C 1
ATOM 738 O O . LYS A 1 96 ? 11.035 -3.437 -7.901 1.00 65.44 96 LYS A O 1
ATOM 743 N N . VAL A 1 97 ? 9.314 -2.334 -6.980 1.00 62.72 97 VAL A N 1
ATOM 744 C CA . VAL A 1 97 ? 8.811 -1.796 -8.252 1.00 62.72 97 VAL A CA 1
ATOM 745 C C . VAL A 1 97 ? 9.732 -0.678 -8.738 1.00 62.72 97 VAL A C 1
ATOM 747 O O . VAL A 1 97 ? 10.122 -0.700 -9.903 1.00 62.72 97 VAL A O 1
ATOM 750 N N . SER A 1 98 ? 10.147 0.220 -7.838 1.00 59.75 98 SER A N 1
ATOM 751 C CA . SER A 1 98 ? 11.105 1.287 -8.155 1.00 59.75 98 SER A CA 1
ATOM 752 C C . SER A 1 98 ? 12.453 0.719 -8.605 1.00 59.75 98 SER A C 1
ATOM 754 O O . SER A 1 98 ? 12.938 1.073 -9.676 1.00 59.75 98 SER A O 1
ATOM 756 N N . SER A 1 99 ? 13.010 -0.245 -7.859 1.00 59.38 99 SER A N 1
ATOM 757 C CA . SER A 1 99 ? 14.316 -0.831 -8.184 1.00 59.38 99 SER A CA 1
ATOM 758 C C . SER A 1 99 ? 14.307 -1.571 -9.524 1.00 59.38 99 SER A C 1
ATOM 760 O O . SER A 1 99 ? 15.208 -1.400 -10.332 1.00 59.38 99 SER A O 1
ATOM 762 N N . LYS A 1 100 ? 13.251 -2.341 -9.828 1.00 61.50 100 LYS A N 1
ATOM 763 C CA . LYS A 1 100 ? 13.126 -3.028 -11.126 1.00 61.50 100 LYS A CA 1
ATOM 764 C C . LYS A 1 100 ? 13.030 -2.058 -12.302 1.00 61.50 100 LYS A C 1
ATOM 766 O O . LYS A 1 100 ? 13.446 -2.398 -13.411 1.00 61.50 100 LYS A O 1
ATOM 771 N N . GLN A 1 101 ? 12.419 -0.895 -12.095 1.00 66.19 101 GLN A N 1
ATOM 772 C CA . GLN A 1 101 ? 12.307 0.124 -13.130 1.00 66.19 101 GLN A CA 1
ATOM 773 C C . GLN A 1 101 ? 13.651 0.823 -13.359 1.00 66.19 101 GLN A C 1
ATOM 775 O O . GLN A 1 101 ? 14.035 1.008 -14.513 1.00 66.19 101 GLN A O 1
ATOM 780 N N . GLU A 1 102 ? 14.387 1.122 -12.289 1.00 67.06 102 GLU A N 1
ATOM 781 C CA . GLU A 1 102 ? 15.758 1.639 -12.351 1.00 67.06 102 GLU A CA 1
ATOM 782 C C . GLU A 1 102 ? 16.711 0.646 -13.030 1.00 67.06 102 GLU A C 1
ATOM 784 O O . GLU A 1 102 ? 17.374 1.028 -13.990 1.00 67.06 102 GLU A O 1
ATOM 789 N N . ASP A 1 103 ? 16.685 -0.637 -12.654 1.00 74.00 103 ASP A N 1
ATOM 790 C CA . ASP A 1 103 ? 17.503 -1.694 -13.274 1.00 74.00 103 ASP A CA 1
ATOM 791 C C . ASP A 1 103 ? 17.234 -1.809 -14.786 1.00 74.00 103 ASP A C 1
ATOM 793 O O . ASP A 1 103 ? 18.145 -2.000 -15.598 1.00 74.00 103 ASP A O 1
ATOM 797 N N . LYS A 1 104 ? 15.963 -1.679 -15.193 1.00 78.31 104 LYS A N 1
ATOM 798 C CA . LYS A 1 104 ? 15.571 -1.710 -16.608 1.00 78.31 104 LYS A CA 1
ATOM 799 C C . LYS A 1 104 ? 16.093 -0.485 -17.360 1.00 78.31 104 LYS A C 1
ATOM 801 O O . LYS A 1 104 ? 16.566 -0.632 -18.485 1.00 78.31 104 LYS A O 1
ATOM 806 N N . ILE A 1 105 ? 16.003 0.705 -16.765 1.00 79.19 105 ILE A N 1
ATOM 807 C CA . ILE A 1 105 ? 16.526 1.944 -17.357 1.00 79.19 105 ILE A CA 1
ATOM 808 C C . ILE A 1 105 ? 18.053 1.882 -17.447 1.00 79.19 105 ILE A C 1
ATOM 810 O O . ILE A 1 105 ? 18.608 2.207 -18.492 1.00 79.19 105 ILE A O 1
ATOM 814 N N . GLU A 1 106 ? 18.732 1.400 -16.409 1.00 80.69 106 GLU A N 1
ATOM 815 C CA . GLU A 1 106 ? 20.182 1.208 -16.410 1.00 80.69 106 GLU A CA 1
ATOM 816 C C . GLU A 1 106 ? 20.614 0.222 -17.505 1.00 80.69 106 GLU A C 1
ATOM 818 O O . GLU A 1 106 ? 21.564 0.491 -18.241 1.00 80.69 106 GLU A O 1
ATOM 823 N N . GLY A 1 107 ? 19.890 -0.889 -17.674 1.00 86.88 107 GLY A N 1
ATOM 824 C CA . GLY A 1 107 ? 20.126 -1.842 -18.760 1.00 86.88 107 GLY A CA 1
ATOM 825 C C . GLY A 1 107 ? 19.969 -1.216 -20.150 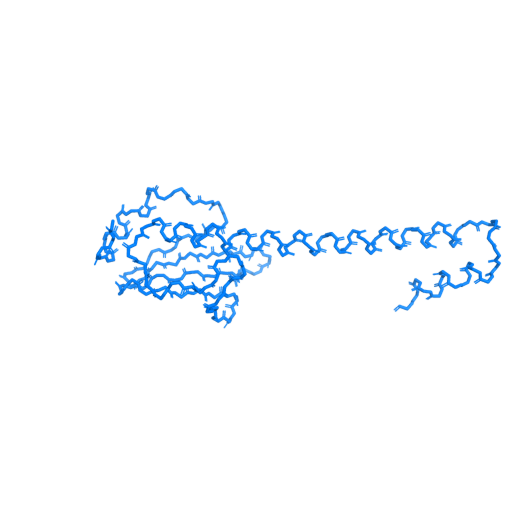1.00 86.88 107 GLY A C 1
ATOM 826 O O . GLY A 1 107 ? 20.808 -1.440 -21.022 1.00 86.88 107 GLY A O 1
ATOM 827 N N . LEU A 1 108 ? 18.937 -0.389 -20.348 1.00 86.44 108 LEU A N 1
ATOM 828 C CA . LEU A 1 108 ? 18.726 0.344 -21.601 1.00 86.44 108 LEU A CA 1
ATOM 829 C C . LEU A 1 108 ? 19.825 1.385 -21.854 1.00 86.44 108 LEU A C 1
ATOM 831 O O . LEU A 1 108 ? 20.293 1.509 -22.982 1.00 86.44 108 LEU A O 1
ATOM 835 N N . LEU A 1 109 ? 20.280 2.095 -20.818 1.00 86.19 109 LEU A N 1
ATOM 836 C CA . LEU A 1 109 ? 21.378 3.059 -20.928 1.00 86.19 109 LEU A CA 1
ATOM 837 C C . LEU A 1 109 ? 22.704 2.372 -21.262 1.00 86.19 109 LEU A C 1
ATOM 839 O O . LEU A 1 109 ? 23.423 2.846 -22.134 1.00 86.19 109 LEU A O 1
ATOM 843 N N . LYS A 1 110 ? 23.010 1.232 -20.631 1.00 89.88 110 LYS A N 1
ATOM 844 C CA . LYS A 1 110 ? 24.195 0.425 -20.969 1.00 89.88 110 LYS A CA 1
ATOM 845 C C . LYS A 1 110 ? 24.160 -0.053 -22.417 1.00 89.88 110 LYS A C 1
ATOM 847 O O . LYS A 1 110 ? 25.178 0.019 -23.098 1.00 89.88 110 LYS A O 1
ATOM 852 N N . LEU A 1 111 ? 22.996 -0.492 -22.900 1.00 87.94 111 LEU A N 1
ATOM 853 C CA . LEU A 1 111 ? 22.821 -0.873 -24.300 1.00 87.94 111 LEU A CA 1
ATOM 854 C C . LEU A 1 111 ? 23.051 0.319 -25.240 1.00 87.94 111 LEU A C 1
ATOM 856 O O . LEU A 1 111 ? 23.805 0.200 -26.201 1.00 87.94 111 LEU A O 1
ATOM 860 N N . ALA A 1 112 ? 22.444 1.473 -24.950 1.00 83.81 112 ALA A N 1
ATOM 861 C CA . ALA A 1 112 ? 22.613 2.677 -25.760 1.00 83.81 112 ALA A CA 1
ATOM 862 C C . ALA A 1 112 ? 24.077 3.147 -25.798 1.00 83.81 112 ALA A C 1
ATOM 864 O O . ALA A 1 112 ? 24.570 3.517 -26.860 1.00 83.81 112 ALA A O 1
ATOM 865 N N . LEU A 1 113 ? 24.786 3.086 -24.665 1.00 84.94 113 LEU A N 1
ATOM 866 C CA . LEU A 1 113 ? 26.214 3.403 -24.586 1.00 84.94 113 LEU A CA 1
ATOM 867 C C . LEU A 1 113 ? 27.062 2.437 -25.420 1.00 84.94 113 LEU A C 1
ATOM 869 O O . LEU A 1 113 ? 27.882 2.904 -26.202 1.00 84.94 113 LEU A O 1
ATOM 873 N N . SER A 1 114 ? 26.815 1.126 -25.334 1.00 84.50 114 SER A N 1
ATOM 874 C CA . SER A 1 114 ? 27.509 0.127 -26.164 1.00 84.50 114 SER A CA 1
ATOM 875 C C . SER A 1 114 ? 27.315 0.394 -27.658 1.00 84.50 114 SER A C 1
ATOM 877 O O . SER A 1 114 ? 28.269 0.348 -28.424 1.00 84.50 114 SER A O 1
ATOM 879 N N . LEU A 1 115 ? 26.095 0.734 -28.079 1.00 83.12 115 LEU A N 1
ATOM 880 C CA . LEU A 1 115 ? 25.808 1.050 -29.481 1.00 83.12 115 LEU A CA 1
ATOM 881 C C . LEU A 1 115 ? 26.439 2.371 -29.935 1.00 83.12 115 LEU A C 1
ATOM 883 O O . LEU A 1 115 ? 26.790 2.508 -31.104 1.00 83.12 115 LEU A O 1
ATOM 887 N N . LEU A 1 116 ? 26.580 3.352 -29.040 1.00 80.88 116 LEU A N 1
ATOM 888 C CA . LEU A 1 116 ? 27.297 4.599 -29.321 1.00 80.88 116 LEU A CA 1
ATOM 889 C C . LEU A 1 116 ? 28.808 4.366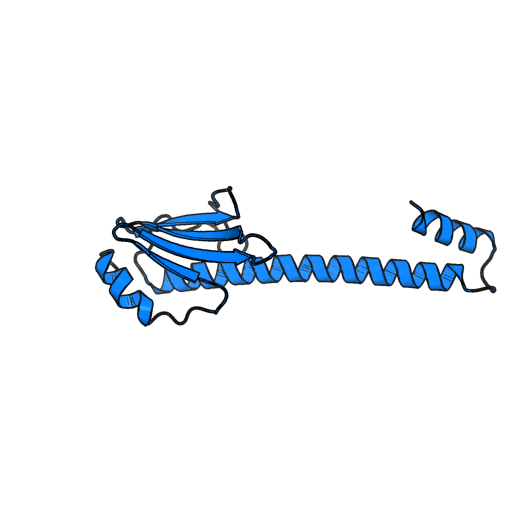 -29.426 1.00 80.88 116 LEU A C 1
ATOM 891 O O . LEU A 1 116 ? 29.458 4.980 -30.273 1.00 80.88 116 LEU A O 1
ATOM 895 N N . GLU A 1 117 ? 29.364 3.478 -28.602 1.00 84.00 117 GLU A N 1
ATOM 896 C CA . GLU A 1 117 ? 30.754 3.029 -28.715 1.00 84.00 117 GLU A CA 1
ATOM 897 C C . GLU A 1 117 ? 30.977 2.334 -30.062 1.00 84.00 117 GLU A C 1
ATOM 899 O O . GLU A 1 117 ? 31.840 2.768 -30.819 1.00 84.00 117 GLU A O 1
ATOM 904 N N . ASP A 1 118 ? 30.123 1.381 -30.441 1.00 76.75 118 ASP A N 1
ATOM 905 C CA . ASP A 1 118 ? 30.173 0.726 -31.755 1.00 76.75 118 ASP A CA 1
ATOM 906 C C . ASP A 1 118 ? 29.998 1.732 -32.913 1.00 76.75 118 ASP A C 1
ATOM 908 O O . ASP A 1 118 ? 30.727 1.712 -33.903 1.00 76.75 118 ASP A O 1
ATOM 912 N N . ALA A 1 119 ? 29.074 2.687 -32.793 1.00 73.19 119 ALA A N 1
ATOM 913 C CA . ALA A 1 119 ? 28.846 3.702 -33.822 1.00 73.19 119 ALA A CA 1
ATOM 914 C C . ALA A 1 119 ? 30.005 4.708 -33.961 1.00 73.19 119 ALA A C 1
ATOM 916 O O . ALA A 1 119 ? 30.191 5.295 -35.031 1.00 73.19 119 ALA A O 1
ATOM 917 N N . SER A 1 120 ? 30.761 4.942 -32.887 1.00 73.81 120 SER A N 1
ATOM 918 C CA . SER A 1 120 ? 31.909 5.857 -32.864 1.00 73.81 120 SER A CA 1
ATOM 919 C C . SER A 1 120 ? 33.238 5.169 -33.173 1.00 73.81 120 SER A C 1
ATOM 921 O O . SER A 1 120 ? 34.214 5.852 -33.491 1.00 73.81 120 SER A O 1
ATOM 923 N N . ASN A 1 121 ? 33.276 3.835 -33.151 1.00 74.06 121 ASN A N 1
ATOM 924 C CA . ASN A 1 121 ? 34.473 3.071 -33.452 1.00 74.06 121 ASN A CA 1
ATOM 925 C C . ASN A 1 121 ? 34.717 3.017 -34.971 1.00 74.06 121 ASN A C 1
ATOM 927 O O . ASN A 1 121 ? 34.000 2.363 -35.727 1.00 74.06 121 ASN A O 1
ATOM 931 N N . CYS A 1 122 ? 35.754 3.719 -35.435 1.00 60.66 122 CYS A N 1
ATOM 932 C CA . CYS A 1 122 ? 36.124 3.796 -36.854 1.00 60.66 122 CYS A CA 1
ATOM 933 C C . CYS A 1 122 ? 36.673 2.482 -37.442 1.00 60.66 122 CYS A C 1
ATOM 935 O O . CYS A 1 122 ? 36.935 2.436 -38.641 1.00 60.66 122 CYS A O 1
ATOM 937 N N . GLU A 1 123 ? 36.872 1.444 -36.624 1.00 66.75 123 GLU A N 1
ATOM 938 C CA . GLU A 1 123 ? 37.373 0.131 -37.059 1.00 66.75 123 GLU A CA 1
ATOM 939 C C . GLU A 1 123 ? 36.263 -0.871 -37.432 1.00 66.75 123 GLU A C 1
ATOM 941 O O . GLU A 1 123 ? 36.561 -1.926 -37.991 1.00 66.75 123 GLU A O 1
ATOM 946 N N . LEU A 1 124 ? 34.990 -0.558 -37.160 1.00 61.78 124 LEU A N 1
ATOM 947 C CA . LEU A 1 124 ? 33.852 -1.401 -37.544 1.00 61.78 124 LEU A CA 1
ATOM 948 C C . LEU A 1 124 ? 33.473 -1.210 -39.016 1.00 61.78 124 LEU A C 1
ATOM 950 O O . LEU A 1 124 ? 33.646 -0.132 -39.591 1.00 61.78 124 LEU A O 1
ATOM 954 N N . ALA A 1 125 ? 32.916 -2.256 -39.631 1.00 72.94 125 ALA A N 1
ATOM 955 C CA . ALA A 1 125 ? 32.421 -2.164 -40.998 1.00 72.94 125 ALA A CA 1
ATOM 956 C C . ALA A 1 125 ? 31.289 -1.123 -41.079 1.00 72.94 125 ALA A C 1
ATOM 958 O O . ALA A 1 125 ? 30.398 -1.103 -40.228 1.00 72.94 125 ALA A O 1
ATOM 959 N N . ASP A 1 126 ? 31.276 -0.297 -42.133 1.00 74.81 126 ASP A N 1
ATOM 960 C CA . ASP A 1 126 ? 30.294 0.791 -42.310 1.00 74.81 126 ASP A CA 1
ATOM 961 C C . ASP A 1 126 ? 28.835 0.330 -42.131 1.00 74.81 126 ASP A C 1
ATOM 963 O O . ASP A 1 126 ? 27.996 1.093 -41.658 1.00 74.81 126 ASP A O 1
ATOM 967 N N . VAL A 1 127 ? 28.536 -0.930 -42.465 1.00 75.38 127 VAL A N 1
ATOM 968 C CA . VAL A 1 127 ? 27.213 -1.557 -42.313 1.00 75.38 127 VAL A CA 1
ATOM 969 C C . VAL A 1 127 ? 26.830 -1.759 -40.842 1.00 75.38 127 VAL A C 1
ATOM 971 O O . VAL A 1 127 ? 25.696 -1.475 -40.463 1.00 75.38 127 VAL A O 1
ATOM 974 N N . GLU A 1 128 ? 27.756 -2.213 -39.999 1.00 70.62 128 GLU A N 1
ATOM 975 C CA . GLU A 1 128 ? 27.520 -2.414 -38.561 1.00 70.62 128 GLU A CA 1
ATOM 976 C C . GLU A 1 128 ? 27.339 -1.067 -37.857 1.00 70.62 128 GLU A C 1
ATOM 978 O O . GLU A 1 128 ? 26.407 -0.890 -37.070 1.00 70.62 128 GLU A O 1
ATOM 983 N N . ARG A 1 129 ? 28.143 -0.075 -38.256 1.00 71.12 129 ARG A N 1
ATOM 984 C CA . ARG A 1 129 ? 28.019 1.311 -37.794 1.00 71.12 129 ARG A CA 1
ATOM 985 C C . ARG A 1 129 ? 26.669 1.923 -38.175 1.00 71.12 129 ARG A C 1
ATOM 987 O O . ARG A 1 129 ? 26.025 2.572 -37.352 1.00 71.12 129 ARG A O 1
ATOM 994 N N . LEU A 1 130 ? 26.218 1.710 -39.414 1.00 78.19 130 LEU A N 1
ATOM 995 C CA . LEU A 1 130 ? 24.925 2.206 -39.895 1.00 78.19 130 LEU A CA 1
ATOM 996 C C . LEU A 1 130 ? 23.754 1.548 -39.151 1.00 78.19 130 LEU A C 1
ATOM 998 O O . LEU A 1 130 ? 22.796 2.237 -38.806 1.00 78.19 130 LEU A O 1
ATOM 1002 N N . ASN A 1 131 ? 23.848 0.245 -38.871 1.00 78.50 131 ASN A N 1
ATOM 1003 C CA . ASN A 1 131 ? 22.829 -0.504 -38.135 1.00 78.50 131 ASN A CA 1
ATOM 1004 C C . ASN A 1 131 ? 22.715 -0.042 -36.677 1.00 78.50 131 ASN A C 1
ATOM 1006 O O . ASN A 1 131 ? 21.600 0.160 -36.198 1.00 78.50 131 ASN A O 1
ATOM 1010 N N . ALA A 1 132 ? 23.838 0.194 -35.991 1.00 75.88 132 ALA A N 1
ATOM 1011 C CA . ALA A 1 132 ? 23.835 0.747 -34.636 1.00 75.88 132 ALA A CA 1
ATOM 1012 C C . ALA A 1 132 ? 23.194 2.149 -34.596 1.00 75.88 132 ALA A C 1
ATOM 1014 O O . ALA A 1 132 ? 22.339 2.424 -33.757 1.00 75.88 132 ALA A O 1
ATOM 1015 N N . VAL A 1 133 ? 23.531 3.020 -35.557 1.00 75.69 133 VAL A N 1
ATOM 1016 C CA . VAL A 1 133 ? 22.928 4.362 -35.677 1.00 75.69 133 VAL A CA 1
ATOM 1017 C C . VAL A 1 133 ? 21.440 4.301 -36.030 1.00 75.69 133 VAL A C 1
ATOM 1019 O O . VAL A 1 133 ? 20.674 5.135 -35.552 1.00 75.69 133 VAL A O 1
ATOM 1022 N N . HIS A 1 134 ? 21.021 3.354 -36.871 1.00 80.44 134 HIS A N 1
ATOM 1023 C CA . HIS A 1 134 ? 19.610 3.153 -37.202 1.00 80.44 134 HIS A CA 1
ATOM 1024 C C . HIS A 1 134 ? 18.819 2.716 -35.969 1.00 80.44 134 HIS A C 1
ATOM 1026 O O . HIS A 1 134 ? 17.794 3.312 -35.664 1.00 80.44 134 HIS A O 1
ATOM 1032 N N . PHE A 1 135 ? 19.334 1.737 -35.223 1.00 79.44 135 PHE A N 1
ATOM 1033 C CA . PHE A 1 135 ? 18.704 1.247 -34.000 1.00 79.44 135 PHE A CA 1
ATOM 1034 C C . PHE A 1 135 ? 18.569 2.337 -32.927 1.00 79.44 135 PHE A C 1
ATOM 1036 O O . PHE A 1 135 ? 17.568 2.384 -32.229 1.00 79.44 135 PHE A O 1
ATOM 1043 N N . LEU A 1 136 ? 19.548 3.239 -32.804 1.00 77.38 136 LEU A N 1
ATOM 1044 C CA . LEU A 1 136 ? 19.482 4.367 -31.864 1.00 77.38 136 LEU A CA 1
ATOM 1045 C C . LEU A 1 136 ? 18.484 5.468 -32.276 1.00 77.38 136 LEU A C 1
ATOM 1047 O O . LEU A 1 136 ? 18.187 6.344 -31.463 1.00 77.38 136 LEU A O 1
ATOM 1051 N N . LYS A 1 137 ? 18.041 5.489 -33.540 1.00 78.44 137 LYS A N 1
ATOM 1052 C CA . LYS A 1 137 ? 17.136 6.512 -34.090 1.00 78.44 137 LYS A CA 1
ATOM 1053 C C . LYS A 1 137 ? 15.660 6.115 -34.070 1.00 78.44 137 LYS A C 1
ATOM 1055 O O . LYS A 1 137 ? 14.828 7.018 -34.163 1.00 78.44 137 LYS A O 1
ATOM 1060 N N . GLU A 1 138 ? 15.357 4.821 -34.033 1.00 64.31 138 GLU A N 1
ATOM 1061 C CA . GLU A 1 138 ? 13.995 4.290 -33.849 1.00 64.31 138 GLU A CA 1
ATOM 1062 C C . GLU A 1 138 ? 13.559 4.341 -32.380 1.00 64.31 138 GLU A C 1
ATOM 1064 O O . GLU A 1 138 ? 12.352 4.586 -32.152 1.00 64.31 138 GLU A O 1
#

Secondary structure (DSSP, 8-state):
---SHHHHHHHGGGS---TT-EEEEETTEEEEEEEE-SSS-EEEEEEEEETT-BEEEEETTEEESEETTTEEPPSB---HHHHHHHHHHHHHHHHHHHHHHHHHHHHHHHHHHHHHHHHH-TTS-HHHHHHHHHHTT-

Radius of gyration: 23.27 Å; chains: 1; bounding box: 52×33×64 Å

pLDDT: mean 82.52, std 8.85, range [59.38, 95.31]

Foldseek 3Di:
DAPWPVSVVVCVVVDPDDPQWDWDDDPFKIKTFGWDPDPDIATQKIWIQGRNQAIWIDGRPRTDQQDVPPGGQDRGDRDVVSVSVVNVRVVVSVVVVVVVVVVVVVVVVVLLVVLVVQLPDPPDDPVSNVVSVVVNVD

Organism: Haemaphysalis longicornis (NCBI:txid44386)